Protein AF-A0A7J9W1L2-F1 (afdb_monomer_lite)

pLDDT: mean 74.32, std 14.8, range [52.09, 96.81]

Structure (mmCIF, N/CA/C/O backbone):
data_AF-A0A7J9W1L2-F1
#
_entry.id   AF-A0A7J9W1L2-F1
#
loop_
_atom_site.group_PDB
_atom_site.id
_atom_site.type_symbol
_atom_site.label_atom_id
_atom_site.label_alt_id
_atom_site.label_comp_id
_atom_site.label_asym_id
_atom_site.label_entity_id
_atom_site.label_seq_id
_atom_site.pdbx_PDB_ins_code
_atom_site.Cartn_x
_atom_site.Cartn_y
_atom_site.Cartn_z
_atom_site.occupancy
_atom_site.B_iso_or_equiv
_atom_site.auth_seq_id
_atom_site.auth_comp_id
_atom_site.auth_asym_id
_atom_site.auth_atom_id
_atom_site.pdbx_PDB_model_num
ATOM 1 N N . MET A 1 1 ? -5.627 12.646 22.327 1.00 68.56 1 MET A N 1
ATOM 2 C CA . MET A 1 1 ? -5.096 13.189 21.056 1.00 68.56 1 MET A CA 1
ATOM 3 C C . MET A 1 1 ? -5.100 12.209 19.879 1.00 68.56 1 MET A C 1
ATOM 5 O O . MET A 1 1 ? -5.317 12.688 18.784 1.00 68.56 1 MET A O 1
ATOM 9 N N . TYR A 1 2 ? -4.998 10.881 20.033 1.00 52.09 2 TYR A N 1
ATOM 10 C CA . TYR A 1 2 ? -5.250 9.953 18.900 1.00 52.09 2 TYR A CA 1
ATOM 11 C C . TYR A 1 2 ? -6.723 9.529 18.753 1.00 52.09 2 TYR A C 1
ATOM 13 O O . TYR A 1 2 ? -7.162 9.136 17.679 1.00 52.09 2 TYR A O 1
ATOM 21 N N . GLY A 1 3 ? -7.523 9.663 19.815 1.00 59.22 3 GLY A N 1
ATOM 22 C CA . GLY A 1 3 ? -8.911 9.185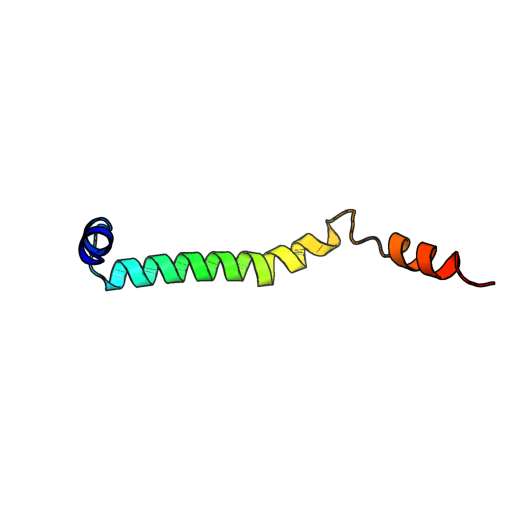 19.838 1.00 59.22 3 GLY A CA 1
ATOM 23 C C . GLY A 1 3 ? -9.881 9.884 18.877 1.00 59.22 3 GLY A C 1
ATOM 24 O O . GLY A 1 3 ? -10.918 9.314 18.571 1.00 59.22 3 GLY A O 1
ATOM 25 N N . TRP A 1 4 ? -9.573 11.090 18.388 1.00 63.12 4 TRP A N 1
ATOM 26 C CA . TRP A 1 4 ? -10.445 11.803 17.441 1.00 63.12 4 TRP A CA 1
ATOM 27 C C . TRP A 1 4 ? -10.378 11.174 16.041 1.00 63.12 4 TRP A C 1
ATOM 29 O O . TRP A 1 4 ? -11.407 10.833 15.469 1.00 63.12 4 TRP A O 1
ATOM 39 N N . ILE A 1 5 ? -9.167 10.845 15.575 1.00 63.25 5 ILE A N 1
ATOM 40 C CA . ILE A 1 5 ? -8.931 10.103 14.324 1.00 63.25 5 ILE A CA 1
ATOM 41 C C . ILE A 1 5 ? -9.572 8.708 14.358 1.00 63.25 5 ILE A C 1
ATOM 43 O O . ILE A 1 5 ? -10.202 8.282 13.391 1.00 63.25 5 ILE A O 1
ATOM 47 N N . TRP A 1 6 ? -9.521 8.025 15.506 1.00 57.38 6 TRP A N 1
ATOM 48 C CA . TRP A 1 6 ? -10.159 6.716 15.683 1.00 57.38 6 TRP A CA 1
ATOM 49 C C . TRP A 1 6 ? -11.693 6.765 15.741 1.00 57.38 6 TRP A C 1
ATOM 51 O O . TRP A 1 6 ? -12.324 5.715 15.641 1.00 57.38 6 TRP A O 1
ATOM 61 N N . ARG A 1 7 ? -12.310 7.946 15.859 1.00 62.03 7 ARG A N 1
ATOM 62 C CA . ARG A 1 7 ? -13.773 8.126 15.902 1.00 62.03 7 ARG A CA 1
ATOM 63 C C . ARG A 1 7 ? -14.372 8.615 14.582 1.00 62.03 7 ARG A C 1
ATOM 65 O O . ARG A 1 7 ? -15.576 8.485 14.409 1.00 62.03 7 ARG A O 1
ATOM 72 N N . GLN A 1 8 ? -13.551 9.125 13.662 1.00 64.62 8 GLN A N 1
ATOM 73 C CA . GLN A 1 8 ? -14.003 9.648 12.367 1.00 64.62 8 GLN A CA 1
ATOM 74 C C . GLN A 1 8 ? -14.277 8.562 11.319 1.00 64.62 8 GLN A C 1
ATOM 76 O O . GLN A 1 8 ? -15.031 8.785 10.380 1.00 64.62 8 GLN A O 1
ATOM 81 N N . LEU A 1 9 ? -13.651 7.395 11.463 1.00 53.31 9 LEU A N 1
ATOM 82 C CA . LEU A 1 9 ? -13.882 6.259 10.573 1.00 53.31 9 LEU A CA 1
ATOM 83 C C . LEU A 1 9 ? -15.179 5.533 11.009 1.00 53.31 9 LEU A C 1
ATOM 85 O O . LEU A 1 9 ? -15.220 5.046 12.149 1.00 53.31 9 LEU A O 1
ATOM 89 N N . PRO A 1 10 ? -16.230 5.467 10.167 1.00 55.28 10 PRO A N 1
ATOM 90 C CA . PRO A 1 10 ? -17.475 4.779 10.495 1.00 55.28 10 PRO A CA 1
ATOM 91 C C . PRO A 1 10 ? -17.251 3.259 10.507 1.00 55.28 10 PRO A C 1
ATOM 93 O O . PRO A 1 10 ? -16.744 2.688 9.549 1.00 55.28 10 PRO A O 1
ATOM 96 N N . GLY A 1 11 ? -17.615 2.603 11.612 1.00 61.38 11 GLY A N 1
ATOM 97 C CA . GLY A 1 11 ? -17.458 1.154 11.801 1.00 61.38 11 GLY A CA 1
ATOM 98 C C . GLY A 1 11 ? -16.431 0.768 12.874 1.00 61.38 11 GLY A C 1
ATOM 99 O O . GLY A 1 11 ? -15.584 1.565 13.279 1.00 61.38 11 GLY A O 1
ATOM 100 N N . ALA A 1 12 ? -16.535 -0.465 13.382 1.00 68.12 12 ALA A N 1
ATOM 101 C CA . ALA A 1 12 ? -15.650 -1.009 14.413 1.00 68.12 12 ALA A CA 1
ATOM 102 C C . ALA A 1 12 ? -14.176 -1.023 13.960 1.00 68.12 12 ALA A C 1
ATOM 104 O O . ALA A 1 12 ? -13.888 -1.118 12.770 1.00 68.12 12 ALA A O 1
ATOM 105 N N . THR A 1 13 ? -13.229 -0.992 14.904 1.00 69.38 13 THR A N 1
ATOM 106 C CA . THR A 1 13 ? -11.772 -1.065 14.652 1.00 69.38 13 THR A CA 1
ATOM 107 C C . THR A 1 13 ? -11.385 -2.178 13.670 1.00 69.38 13 THR A C 1
ATOM 109 O O . THR A 1 13 ? -10.520 -1.970 12.825 1.00 69.38 13 THR A O 1
ATOM 112 N N . ALA A 1 14 ? -12.079 -3.319 13.713 1.00 71.31 14 ALA A N 1
ATOM 113 C CA . ALA A 1 14 ? -11.882 -4.424 12.778 1.00 71.31 14 ALA A CA 1
ATOM 114 C C . ALA A 1 14 ? -12.151 -4.039 11.309 1.00 71.31 14 ALA A C 1
ATOM 116 O O . ALA A 1 14 ? -11.373 -4.408 10.438 1.00 71.31 14 ALA A O 1
ATOM 117 N N . VAL A 1 15 ? -13.195 -3.250 11.031 1.00 78.69 15 VAL A N 1
ATOM 118 C CA . VAL A 1 15 ? -13.546 -2.808 9.666 1.00 78.69 15 VAL A CA 1
ATOM 119 C C . VAL A 1 15 ? -12.453 -1.905 9.095 1.00 78.69 15 VAL A C 1
ATOM 121 O O . VAL A 1 15 ? -12.052 -2.070 7.950 1.00 78.69 15 VAL A O 1
ATOM 124 N N . LYS A 1 16 ? -11.894 -1.019 9.924 1.00 75.06 16 LYS A N 1
ATOM 125 C CA . LYS A 1 16 ? -10.812 -0.096 9.536 1.00 75.06 16 LYS A CA 1
ATOM 126 C C . LYS A 1 16 ? -9.526 -0.839 9.194 1.00 75.06 16 LYS A C 1
ATOM 128 O O . LYS A 1 16 ? -8.838 -0.487 8.244 1.00 75.06 16 LYS A O 1
ATOM 133 N N . VAL A 1 17 ? -9.205 -1.873 9.974 1.00 84.12 17 VAL A N 1
ATOM 134 C CA . VAL A 1 17 ? -8.050 -2.739 9.708 1.00 84.12 17 VAL A CA 1
ATOM 135 C C . VAL A 1 17 ? -8.249 -3.501 8.400 1.00 84.12 17 VAL A C 1
ATOM 137 O O . VAL A 1 17 ? -7.327 -3.565 7.595 1.00 84.12 17 VAL A O 1
ATOM 140 N N . VAL A 1 18 ? -9.450 -4.028 8.152 1.00 86.81 18 VAL A N 1
ATOM 141 C CA . VAL A 1 18 ? -9.767 -4.729 6.900 1.00 86.81 18 VAL A CA 1
ATOM 142 C C . VAL A 1 18 ? -9.674 -3.792 5.694 1.00 86.81 18 VAL A C 1
ATOM 144 O O . VAL A 1 18 ? -9.084 -4.171 4.688 1.00 86.81 18 VAL A O 1
ATOM 147 N N . GLU A 1 19 ? -10.183 -2.565 5.794 1.00 85.31 19 GLU A N 1
ATOM 148 C CA . GLU A 1 19 ? -10.094 -1.568 4.721 1.00 85.31 19 GLU A CA 1
ATOM 149 C C . GLU A 1 19 ? -8.639 -1.168 4.426 1.00 85.31 19 GLU A C 1
ATOM 151 O O . GLU A 1 19 ? -8.217 -1.150 3.269 1.00 85.31 19 GLU A O 1
ATOM 156 N N . ALA A 1 20 ? -7.834 -0.937 5.467 1.00 87.25 20 ALA A N 1
ATOM 157 C CA . ALA A 1 20 ? -6.409 -0.651 5.317 1.00 87.25 20 ALA A CA 1
ATOM 158 C C . ALA A 1 20 ? -5.640 -1.826 4.687 1.00 87.25 20 ALA A C 1
ATOM 160 O O . ALA A 1 20 ? -4.795 -1.617 3.816 1.00 87.25 20 ALA A O 1
ATOM 161 N N . LEU A 1 21 ? -5.950 -3.063 5.089 1.00 92.25 21 LEU A N 1
ATOM 162 C CA . LEU A 1 21 ? -5.359 -4.266 4.501 1.00 9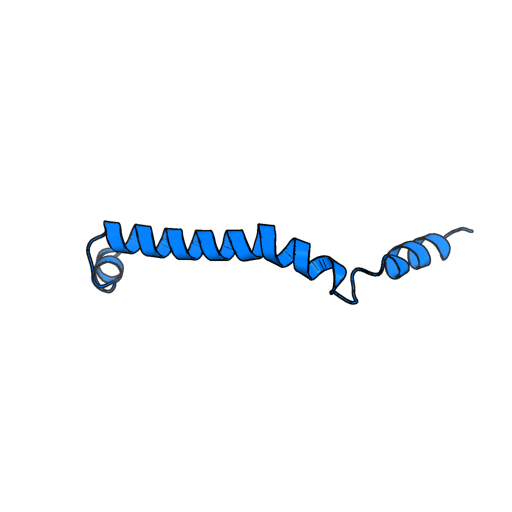2.25 21 LEU A CA 1
ATOM 163 C C . LEU A 1 21 ? -5.774 -4.453 3.041 1.00 92.25 21 LEU A C 1
ATOM 165 O O . LEU A 1 21 ? -4.937 -4.827 2.225 1.00 92.25 21 LEU A O 1
ATOM 169 N N . LEU A 1 22 ? -7.029 -4.160 2.692 1.00 94.50 22 LEU A N 1
ATOM 170 C CA . LEU A 1 22 ? -7.508 -4.198 1.310 1.00 94.50 22 LEU A CA 1
ATOM 171 C C . LEU A 1 22 ? -6.754 -3.203 0.430 1.00 94.50 22 LEU A C 1
ATOM 173 O O . LEU A 1 22 ? -6.274 -3.576 -0.637 1.00 94.50 22 LEU A O 1
ATOM 177 N N . LEU A 1 23 ? -6.588 -1.961 0.887 1.00 93.25 23 LEU A N 1
ATOM 178 C CA . LEU A 1 23 ? -5.809 -0.956 0.163 1.00 93.25 23 LEU A CA 1
ATOM 179 C C . LEU A 1 23 ? -4.351 -1.391 -0.018 1.00 93.25 23 LEU A C 1
ATOM 181 O O . LEU A 1 23 ? -3.820 -1.313 -1.125 1.00 93.25 23 LEU A O 1
ATOM 185 N N . ALA A 1 24 ? -3.718 -1.904 1.039 1.00 94.94 24 ALA A N 1
ATOM 186 C CA . ALA A 1 24 ? -2.358 -2.427 0.958 1.00 94.94 24 ALA A CA 1
ATOM 187 C C . ALA A 1 24 ? -2.251 -3.605 -0.029 1.00 94.94 24 ALA A C 1
ATOM 189 O O . ALA A 1 24 ? -1.303 -3.665 -0.810 1.00 94.94 24 ALA A O 1
ATOM 190 N N . ALA 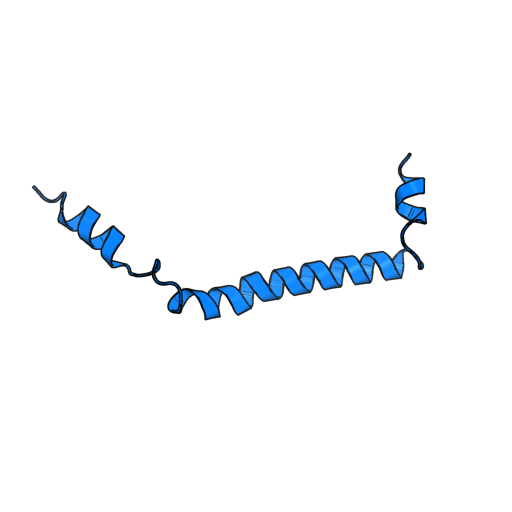A 1 25 ? -3.239 -4.504 -0.043 1.00 95.88 25 ALA A N 1
ATOM 191 C CA . ALA A 1 25 ? -3.299 -5.625 -0.975 1.00 95.88 25 ALA A CA 1
ATOM 192 C C . ALA A 1 25 ? -3.452 -5.162 -2.432 1.00 95.88 25 ALA A C 1
ATOM 194 O O . ALA A 1 25 ? -2.793 -5.707 -3.314 1.00 95.88 25 ALA A O 1
ATOM 195 N N . VAL A 1 26 ? -4.261 -4.130 -2.691 1.00 96.81 26 VAL A N 1
ATOM 196 C CA . VAL A 1 26 ? -4.399 -3.535 -4.031 1.00 96.81 26 VAL A CA 1
ATOM 197 C C . VAL A 1 26 ? -3.080 -2.919 -4.493 1.00 96.81 26 VAL A C 1
ATOM 199 O O . VAL A 1 26 ? -2.653 -3.169 -5.617 1.00 96.81 26 VAL A O 1
ATOM 202 N N . VAL A 1 27 ? -2.401 -2.158 -3.630 1.00 96.38 27 VAL A N 1
ATOM 203 C CA . VAL A 1 27 ? -1.089 -1.573 -3.951 1.00 96.38 27 VAL A CA 1
ATOM 204 C C . VAL A 1 27 ? -0.058 -2.668 -4.226 1.00 96.38 27 VAL A C 1
ATOM 206 O O . VAL A 1 27 ? 0.667 -2.589 -5.214 1.00 96.38 27 VAL A O 1
ATOM 209 N N . ALA A 1 28 ? -0.022 -3.716 -3.402 1.00 95.31 28 ALA A N 1
ATOM 210 C CA . ALA A 1 28 ? 0.853 -4.860 -3.628 1.00 95.31 28 ALA A CA 1
ATOM 211 C C . ALA A 1 28 ? 0.555 -5.540 -4.974 1.00 95.31 28 ALA A C 1
ATOM 213 O O . ALA A 1 28 ? 1.476 -5.814 -5.735 1.00 95.31 28 ALA A O 1
ATOM 214 N N . LEU A 1 29 ? -0.715 -5.756 -5.319 1.00 95.38 29 LEU A N 1
ATOM 215 C CA . LEU A 1 29 ? -1.099 -6.340 -6.605 1.00 95.38 29 LEU A CA 1
ATOM 216 C C . LEU A 1 29 ? -0.667 -5.454 -7.783 1.00 95.38 29 LEU A C 1
ATOM 218 O O . LEU A 1 29 ? -0.124 -5.955 -8.767 1.00 95.38 29 LEU A O 1
ATOM 222 N N . LEU A 1 30 ? -0.841 -4.135 -7.677 1.00 94.25 30 LEU A N 1
ATOM 223 C CA . LEU A 1 30 ? -0.374 -3.196 -8.696 1.00 94.25 30 LEU A CA 1
ATOM 224 C C . LEU A 1 30 ? 1.150 -3.268 -8.882 1.00 94.25 30 LEU A C 1
ATOM 226 O O . LEU A 1 30 ? 1.627 -3.315 -10.012 1.00 94.25 30 LEU A O 1
ATOM 230 N N . LEU A 1 31 ? 1.919 -3.321 -7.795 1.00 92.31 31 LEU A N 1
ATOM 231 C CA . LEU A 1 31 ? 3.382 -3.316 -7.869 1.00 92.31 31 LEU A CA 1
ATOM 232 C C . LEU A 1 31 ? 3.986 -4.671 -8.254 1.00 92.31 31 LEU A C 1
ATOM 234 O O . LEU A 1 31 ? 4.961 -4.705 -8.993 1.00 92.31 31 LEU A O 1
ATOM 238 N N . PHE A 1 32 ? 3.438 -5.783 -7.770 1.00 92.94 32 PHE A N 1
ATOM 239 C CA . PHE A 1 32 ? 4.015 -7.112 -8.002 1.00 92.94 32 PHE A CA 1
ATOM 240 C C . PHE A 1 32 ? 3.424 -7.840 -9.211 1.00 92.94 32 PHE A C 1
ATOM 242 O O . PHE A 1 32 ? 4.033 -8.795 -9.682 1.00 92.94 32 PHE A O 1
ATOM 249 N N . VAL A 1 33 ? 2.259 -7.424 -9.719 1.00 92.88 33 VAL A N 1
ATOM 250 C CA . VAL A 1 33 ? 1.602 -8.077 -10.866 1.00 92.88 33 VAL A CA 1
ATOM 251 C C . VAL A 1 33 ? 1.451 -7.121 -12.042 1.00 92.88 33 VAL A C 1
ATOM 253 O O . VAL A 1 33 ? 1.869 -7.447 -13.151 1.00 92.88 33 VAL A O 1
ATOM 256 N N . VAL A 1 34 ? 0.882 -5.933 -11.817 1.00 90.69 34 VAL A N 1
ATOM 257 C CA . VAL A 1 34 ? 0.607 -4.995 -12.919 1.00 90.69 34 VAL A CA 1
ATOM 258 C C . VAL A 1 34 ? 1.885 -4.355 -13.439 1.00 90.69 34 VAL A C 1
ATOM 260 O O . VAL A 1 34 ? 2.044 -4.244 -14.649 1.00 90.69 34 VAL A O 1
ATOM 263 N N . PHE A 1 35 ? 2.818 -3.981 -12.565 1.00 88.00 35 PHE A N 1
ATOM 264 C CA . PHE A 1 35 ? 4.074 -3.372 -12.995 1.00 88.00 35 PHE A CA 1
ATOM 265 C C . PHE A 1 35 ? 4.951 -4.323 -13.832 1.00 88.00 35 PHE A C 1
ATOM 267 O O . PHE A 1 35 ? 5.329 -3.913 -14.925 1.00 88.00 35 PHE A O 1
ATOM 274 N N . PRO A 1 36 ? 5.196 -5.595 -13.447 1.00 87.69 36 PRO A N 1
ATOM 275 C CA . PRO A 1 36 ? 5.928 -6.531 -14.308 1.00 87.69 36 PRO A CA 1
ATOM 276 C C . PRO A 1 36 ? 5.246 -6.792 -15.654 1.00 87.69 36 PRO A C 1
ATOM 278 O O . PRO A 1 36 ? 5.917 -7.022 -16.654 1.00 87.69 36 PRO A O 1
ATOM 281 N N . TRP A 1 37 ? 3.911 -6.744 -15.698 1.00 88.06 37 TRP A N 1
ATOM 282 C CA . TRP A 1 37 ? 3.169 -6.831 -16.957 1.00 88.06 37 TRP A CA 1
ATOM 283 C C . TRP A 1 37 ? 3.284 -5.553 -17.802 1.00 88.06 37 TRP A C 1
ATOM 285 O O . TRP A 1 37 ? 3.322 -5.631 -19.028 1.00 88.06 37 TRP A O 1
ATOM 295 N N . ALA A 1 38 ? 3.338 -4.383 -17.164 1.00 86.06 38 ALA A N 1
ATOM 296 C CA . ALA A 1 38 ? 3.446 -3.090 -17.831 1.00 86.06 38 ALA A CA 1
ATOM 297 C C . ALA A 1 38 ? 4.877 -2.765 -18.282 1.00 86.06 38 ALA A C 1
ATOM 299 O O . ALA A 1 38 ? 5.041 -2.032 -19.251 1.00 86.06 38 ALA A O 1
ATOM 300 N N . GLU A 1 39 ? 5.899 -3.309 -17.619 1.00 81.94 39 GLU A N 1
ATOM 301 C CA . GLU A 1 39 ? 7.320 -3.063 -17.894 1.00 81.94 39 GLU A CA 1
ATOM 302 C C . GLU A 1 39 ? 7.704 -3.201 -19.385 1.00 81.94 39 GLU A C 1
ATOM 304 O O . GLU A 1 39 ? 8.333 -2.280 -19.908 1.00 81.94 39 GLU A O 1
ATOM 309 N N . PRO A 1 40 ? 7.287 -4.247 -20.129 1.00 78.19 40 PRO A N 1
ATOM 310 C CA . PRO A 1 40 ? 7.618 -4.391 -21.550 1.00 78.19 40 PRO A CA 1
ATOM 311 C C . PRO A 1 40 ? 6.920 -3.372 -22.459 1.00 78.19 40 PRO A C 1
ATOM 313 O O . PRO A 1 40 ? 7.327 -3.186 -23.602 1.00 78.19 40 PRO A O 1
ATOM 316 N N . LEU A 1 41 ? 5.844 -2.741 -21.984 1.00 80.81 41 LEU A N 1
ATOM 317 C CA . LEU A 1 41 ? 5.098 -1.721 -22.724 1.00 80.81 41 LEU A CA 1
ATOM 318 C C . LEU A 1 41 ? 5.700 -0.325 -22.533 1.00 80.81 41 LEU A C 1
ATOM 320 O O . LEU A 1 41 ? 5.290 0.618 -23.212 1.00 80.81 41 LEU A O 1
ATOM 324 N N . LEU A 1 42 ? 6.641 -0.172 -21.596 1.00 77.38 42 LEU A N 1
ATOM 325 C CA . LEU A 1 42 ? 7.270 1.106 -21.312 1.00 77.38 42 LEU A CA 1
ATOM 326 C C . LEU A 1 42 ? 8.366 1.398 -22.351 1.00 77.38 42 LEU A C 1
ATOM 328 O O . LEU A 1 42 ? 9.360 0.673 -22.408 1.00 77.38 42 LEU A O 1
ATOM 332 N N . PRO A 1 43 ? 8.269 2.515 -23.097 1.00 69.00 43 PRO A N 1
ATOM 333 C CA . PRO A 1 43 ? 9.237 2.895 -24.133 1.00 69.00 43 PRO A CA 1
ATOM 334 C C . PRO A 1 43 ? 10.588 3.380 -23.565 1.00 69.00 43 PRO A C 1
ATOM 336 O O . PRO A 1 43 ? 11.383 3.987 -24.273 1.00 69.00 43 PRO A O 1
ATOM 339 N N . PHE A 1 44 ? 10.841 3.164 -22.269 1.00 66.25 44 PHE A N 1
ATOM 340 C CA . PHE A 1 44 ? 12.087 3.507 -21.572 1.00 66.25 44 PHE A CA 1
ATOM 341 C C . PHE A 1 44 ? 12.902 2.265 -21.186 1.00 66.25 44 PHE A C 1
ATOM 343 O O . PHE A 1 44 ? 14.046 2.409 -20.764 1.00 66.25 44 PHE A O 1
ATOM 350 N N . ASN A 1 45 ? 12.330 1.060 -21.314 1.00 58.34 45 ASN A N 1
ATOM 351 C CA . ASN A 1 45 ? 13.028 -0.194 -21.017 1.00 58.34 45 ASN A CA 1
ATOM 352 C C . ASN A 1 45 ? 13.888 -0.680 -22.200 1.00 58.34 45 ASN A C 1
ATOM 354 O O . ASN A 1 45 ? 14.491 -1.751 -22.139 1.00 58.34 45 ASN A O 1
ATOM 358 N N . ASP A 1 46 ? 13.964 0.112 -23.277 1.00 62.41 46 ASP A N 1
ATOM 359 C CA . ASP A 1 46 ? 14.898 -0.099 -24.373 1.00 62.41 46 ASP A CA 1
ATOM 360 C C . ASP A 1 46 ? 16.331 -0.043 -23.821 1.00 62.41 46 ASP A C 1
ATOM 362 O O . ASP A 1 46 ? 16.911 1.023 -23.593 1.00 62.41 46 ASP A O 1
ATOM 366 N N . ALA A 1 47 ? 16.936 -1.221 -23.647 1.00 57.31 47 ALA A N 1
ATOM 367 C CA . ALA A 1 47 ? 18.324 -1.430 -23.223 1.00 57.31 47 ALA A CA 1
ATOM 368 C C . ALA A 1 47 ? 19.379 -0.714 -24.106 1.00 57.31 47 ALA A C 1
ATOM 370 O O . ALA A 1 47 ? 20.577 -0.751 -23.816 1.00 57.31 47 ALA A O 1
ATOM 371 N N . ASN A 1 48 ? 18.948 -0.017 -25.162 1.00 54.69 48 ASN A N 1
ATOM 372 C CA . ASN A 1 48 ? 19.785 0.784 -26.047 1.00 54.69 48 ASN A CA 1
ATOM 373 C C . ASN A 1 48 ? 20.441 1.991 -25.362 1.00 54.69 48 ASN A C 1
ATOM 375 O O . ASN A 1 48 ? 21.505 2.413 -25.808 1.00 54.69 48 ASN A O 1
ATOM 379 N N . THR A 1 49 ? 19.891 2.522 -24.265 1.00 56.59 49 THR A N 1
ATOM 380 C CA . THR A 1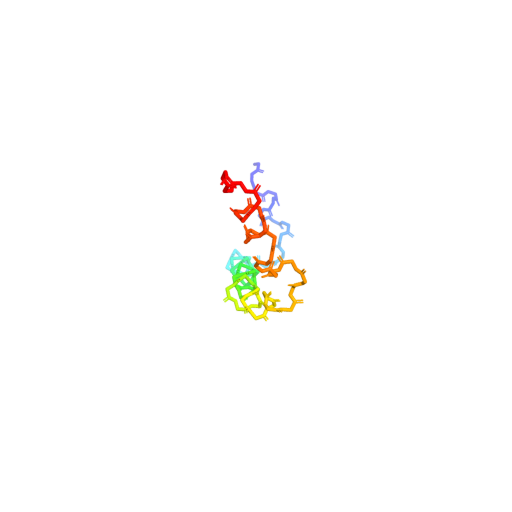 49 ? 20.521 3.671 -23.583 1.00 56.59 49 THR A CA 1
ATOM 381 C C . THR A 1 49 ? 21.789 3.266 -22.817 1.00 56.59 49 THR A C 1
ATOM 383 O O . THR A 1 49 ? 22.780 3.990 -22.835 1.00 56.59 49 THR A O 1
ATOM 386 N N . VAL A 1 50 ? 21.813 2.083 -22.190 1.00 59.22 50 VAL A N 1
ATOM 387 C CA . VAL A 1 50 ? 22.979 1.612 -21.414 1.00 59.22 50 VAL A CA 1
ATOM 388 C C . VAL A 1 50 ? 24.054 1.021 -22.332 1.00 59.22 50 VAL A C 1
ATOM 390 O O . VAL A 1 50 ? 25.237 1.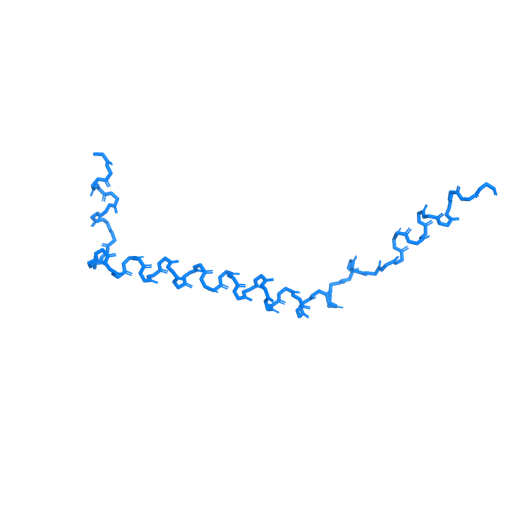284 -22.134 1.00 59.22 50 VAL A O 1
ATOM 393 N N . GLY A 1 51 ? 23.666 0.291 -23.384 1.00 55.72 51 GLY A N 1
ATOM 394 C CA . GLY A 1 51 ? 24.610 -0.267 -24.359 1.00 55.72 51 GLY A CA 1
ATOM 395 C C . GLY A 1 51 ? 25.386 0.801 -25.136 1.00 55.72 51 GLY A C 1
ATOM 396 O O . GLY A 1 51 ? 26.592 0.669 -25.313 1.00 55.72 51 GLY A O 1
ATOM 397 N N . VAL A 1 52 ? 24.736 1.900 -25.536 1.00 58.91 52 VAL A N 1
ATOM 398 C CA . VAL A 1 52 ? 25.391 3.006 -26.261 1.00 58.91 52 VAL A CA 1
ATOM 399 C C . VAL A 1 52 ? 26.324 3.821 -25.359 1.00 58.91 52 VAL A C 1
ATOM 401 O O . VAL A 1 52 ? 27.401 4.214 -25.801 1.00 58.91 52 VAL A O 1
ATOM 404 N N . LEU A 1 53 ? 25.975 4.022 -24.083 1.00 62.84 53 LEU A N 1
ATOM 405 C CA . LEU A 1 53 ? 26.855 4.693 -23.116 1.00 62.84 53 LEU A CA 1
ATOM 406 C C . LEU A 1 53 ? 28.102 3.858 -22.773 1.00 62.84 53 LEU A C 1
ATOM 408 O O . LEU A 1 53 ? 29.161 4.428 -22.523 1.00 62.84 53 LEU A O 1
ATOM 412 N N . LEU A 1 54 ? 28.001 2.525 -22.802 1.00 62.62 54 LEU A N 1
ATOM 413 C CA . LEU A 1 54 ? 29.140 1.623 -22.595 1.00 62.62 54 LEU A CA 1
ATOM 414 C C . LEU A 1 54 ? 29.978 1.409 -23.869 1.00 62.62 54 LEU A C 1
ATOM 416 O O . LEU A 1 54 ? 31.193 1.256 -23.773 1.00 62.62 54 LEU A O 1
ATOM 420 N N . LEU A 1 55 ? 29.367 1.448 -25.060 1.00 68.62 55 LEU A N 1
ATOM 421 C CA . LEU A 1 55 ? 30.073 1.358 -26.348 1.00 68.62 55 LEU A CA 1
ATOM 422 C C . LEU A 1 55 ? 30.743 2.679 -26.772 1.00 68.62 55 LEU A C 1
ATOM 424 O O . LEU A 1 55 ? 31.659 2.651 -27.586 1.00 68.62 55 LEU A O 1
ATOM 428 N N . GLY A 1 56 ? 30.325 3.824 -26.216 1.00 63.09 56 GLY A N 1
ATOM 429 C CA . GLY A 1 56 ? 30.925 5.144 -26.463 1.00 63.09 56 GLY A CA 1
ATOM 430 C C . GLY A 1 56 ? 32.122 5.505 -25.570 1.00 63.09 56 GLY A C 1
ATOM 431 O O . GLY A 1 56 ? 32.660 6.600 -25.708 1.00 63.09 56 GLY A O 1
ATOM 432 N N . PHE A 1 57 ? 32.524 4.618 -24.649 1.00 61.81 57 PHE A N 1
ATOM 433 C CA . PHE A 1 57 ? 33.633 4.829 -23.701 1.00 61.81 57 PHE A CA 1
ATOM 434 C C . PHE A 1 57 ? 34.813 3.851 -23.901 1.00 61.81 57 PHE A C 1
ATOM 436 O O . PHE A 1 57 ? 35.773 3.875 -23.133 1.00 61.81 57 PHE A O 1
ATOM 443 N N . ALA A 1 58 ? 34.773 2.981 -24.917 1.00 57.53 58 ALA A N 1
ATOM 444 C CA . ALA A 1 58 ? 35.933 2.162 -25.272 1.00 57.53 58 ALA A CA 1
ATOM 445 C C . ALA A 1 58 ? 36.975 3.032 -26.020 1.00 57.53 58 ALA A C 1
ATOM 447 O O . ALA A 1 58 ? 36.580 3.695 -26.981 1.00 57.53 58 ALA A O 1
ATOM 448 N N . PRO A 1 59 ? 38.250 3.084 -25.571 1.00 57.78 59 PRO A N 1
ATOM 449 C CA . PRO A 1 59 ? 39.300 3.913 -26.175 1.00 57.78 59 PRO A CA 1
ATOM 45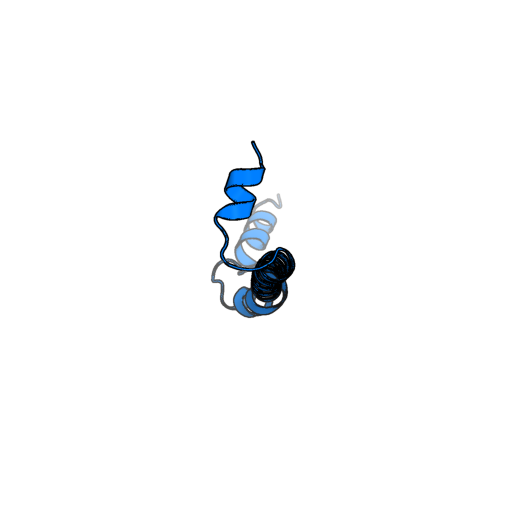0 C C . PRO A 1 59 ? 39.674 3.484 -27.598 1.00 57.78 59 PRO A C 1
ATOM 452 O O . PRO A 1 59 ? 39.581 2.272 -27.902 1.00 57.78 59 PRO A O 1
#

Radius of gyration: 22.43 Å; chains: 1; bounding box: 57×21×48 Å

Foldseek 3Di:
DCVVVVPPDPDDPVVVVVVVVVVVVVVCCCVVPVCVVCVVVDPPNPCVVVVVVVVVPDD

Secondary structure (DSSP, 8-state):
--TTHHHHSSS-HHHHHHHHHHHHHHHHHIIIIIHHHHGGG-TT--THHHHHHHHTS--

Sequence (59 aa):
MYGWIWRQLPGATAVKVVEALLLAAVVALLLFVVFPWAEPLLPFNDANTVGVLLLGFAP